Protein AF-A0A2T7P2X3-F1 (afdb_monomer_lite)

Foldseek 3Di:
DVLVVLLVVLVVVVVCVVVVVVVCQVPDDDHPVVVVVVVVVVVDDPVVVLVVLLVVQLSVQLNVLVVVVVVCVVVVDQPPPVSVVVSSVVSVVVSVVVSCCRRPVD

Sequence (106 aa):
MMTSLTHRVTGVVMQCSVAAISITLLLLPGDFTTYLEMIRNLNLSPIIIYGAKIVLAFPVTYHFLNGIRHLAWDAGMGFELKTLYKTGYFVMGLTALVVSYFVFGL

InterPro domains:
  IPR000701 Succinate dehydrogenase/fumarate reductase type B, transmembrane subunit [PF01127] (1-99)
  IPR014314 Succinate dehydrogenase, cytochrome b556 subunit [PIRSF000178] (1-104)
  IPR014314 Succinate dehydrogenase, cytochrome b556 subunit [PTHR10978] (1-98)
  IPR014314 Succinate dehydrogenase, cytochrome b556 subunit [TIGR02970] (1-103)
  IPR014314 Succinate dehydrogenase, cytochrome b556 subunit [cd03499] (1-104)
  IPR018495 Succinate dehydrogenase, cytochrome b subunit, conserved site [PS01001] (63-76)
  IPR034804 Fumarate reductase/succinate dehydrogenase, transmembrane subunit [G3DSA:1.20.1300.10] (1-105)
  IPR034804 Fumarate reductase/succinate dehydrogenase, transmembrane subunit [SSF81343] (1-103)

Radius of gyration: 17.33 Å; chains: 1; bounding box: 39×32×47 Å

Organism: Pomacea canaliculata (NCBI:txid400727)

Structure (mmCIF, N/CA/C/O backbone):
data_AF-A0A2T7P2X3-F1
#
_entry.id   AF-A0A2T7P2X3-F1
#
loop_
_atom_site.group_PDB
_atom_site.id
_atom_site.type_symbol
_atom_site.label_atom_id
_atom_site.label_alt_id
_atom_site.label_comp_id
_atom_site.label_asym_id
_atom_site.label_entity_id
_atom_site.label_seq_id
_atom_site.pdbx_PDB_ins_code
_atom_site.Cartn_x
_atom_site.Cartn_y
_atom_site.Cartn_z
_atom_site.occupancy
_atom_site.B_iso_or_equiv
_atom_site.auth_seq_id
_atom_site.auth_comp_id
_atom_site.auth_asym_id
_atom_site.auth_atom_id
_atom_site.pdbx_PDB_model_num
ATOM 1 N N . MET A 1 1 ? -17.004 -7.327 7.696 1.00 85.00 1 MET A N 1
ATOM 2 C CA . MET A 1 1 ? -16.599 -8.431 6.797 1.00 85.00 1 MET A CA 1
ATOM 3 C C . MET A 1 1 ? -15.693 -7.949 5.666 1.00 85.00 1 MET A C 1
ATOM 5 O O . MET A 1 1 ? -14.554 -8.391 5.624 1.00 85.00 1 MET A O 1
ATOM 9 N N . MET A 1 2 ? -16.137 -7.011 4.814 1.00 94.56 2 MET A N 1
ATOM 10 C CA . MET A 1 2 ? -15.355 -6.542 3.653 1.00 94.56 2 MET A CA 1
ATOM 11 C C . MET A 1 2 ? -13.929 -6.085 3.992 1.00 94.56 2 MET A C 1
ATOM 13 O O . MET A 1 2 ? -12.995 -6.519 3.336 1.00 94.56 2 MET A O 1
ATOM 17 N N . THR A 1 3 ? -13.732 -5.311 5.065 1.00 95.62 3 THR A N 1
ATOM 18 C CA . THR A 1 3 ? -12.390 -4.838 5.462 1.00 95.62 3 THR A CA 1
ATOM 19 C C . THR A 1 3 ? -11.409 -5.965 5.802 1.00 95.62 3 THR A C 1
ATOM 21 O O . THR A 1 3 ? -10.222 -5.866 5.514 1.00 95.62 3 THR A O 1
ATOM 24 N N . SER A 1 4 ? -11.890 -7.084 6.349 1.00 96.56 4 SER A N 1
ATOM 25 C CA . SER A 1 4 ? -11.038 -8.251 6.606 1.00 96.56 4 SER A CA 1
ATOM 26 C C . SER A 1 4 ? -10.673 -8.986 5.313 1.00 96.56 4 SER A C 1
ATOM 28 O O . SER A 1 4 ? -9.522 -9.386 5.146 1.00 96.56 4 SER A O 1
ATOM 30 N N . LEU A 1 5 ? -11.620 -9.126 4.375 1.00 98.12 5 LEU A N 1
ATOM 31 C CA . LEU A 1 5 ? -11.342 -9.713 3.062 1.00 98.12 5 LEU A CA 1
ATOM 32 C C . LEU A 1 5 ? -10.316 -8.873 2.299 1.00 98.12 5 LEU A C 1
ATOM 34 O O . LEU A 1 5 ? -9.319 -9.416 1.831 1.00 98.12 5 LEU A O 1
ATOM 38 N N . THR A 1 6 ? -10.521 -7.555 2.233 1.00 98.12 6 THR A N 1
ATOM 39 C CA . THR A 1 6 ? -9.588 -6.640 1.570 1.00 98.12 6 THR A CA 1
ATOM 40 C C . THR A 1 6 ? -8.193 -6.748 2.176 1.00 98.12 6 THR A C 1
ATOM 42 O O . THR A 1 6 ? -7.230 -6.808 1.426 1.00 98.12 6 THR A O 1
ATOM 45 N N . HIS A 1 7 ? -8.067 -6.862 3.502 1.00 98.44 7 HIS A N 1
ATOM 46 C CA . HIS A 1 7 ? -6.765 -7.009 4.160 1.00 98.44 7 HIS A CA 1
ATOM 47 C C . HIS A 1 7 ? -6.028 -8.284 3.729 1.00 98.44 7 HIS A C 1
ATOM 49 O O . HIS A 1 7 ? -4.831 -8.241 3.451 1.00 98.44 7 HIS A O 1
ATOM 55 N N . ARG A 1 8 ? -6.742 -9.407 3.595 1.00 98.56 8 ARG A N 1
ATOM 56 C CA . ARG A 1 8 ? -6.156 -10.653 3.075 1.00 98.56 8 ARG A CA 1
ATOM 57 C C . ARG A 1 8 ? -5.736 -10.506 1.618 1.00 98.56 8 ARG A C 1
ATOM 59 O O . ARG A 1 8 ? -4.616 -10.865 1.273 1.00 98.56 8 ARG A O 1
ATOM 66 N N . VAL A 1 9 ? -6.619 -9.962 0.780 1.00 98.50 9 VAL A N 1
ATOM 67 C CA . VAL A 1 9 ? -6.352 -9.779 -0.653 1.00 98.50 9 VAL A CA 1
ATOM 68 C C . VAL A 1 9 ? -5.140 -8.876 -0.864 1.00 98.50 9 VAL A C 1
ATOM 70 O O . VAL A 1 9 ? -4.245 -9.250 -1.616 1.00 98.50 9 VAL A O 1
ATOM 73 N N . THR A 1 10 ? -5.056 -7.736 -0.173 1.00 98.44 10 THR A N 1
ATOM 74 C CA . THR A 1 10 ? -3.894 -6.846 -0.294 1.00 98.44 10 THR A CA 1
ATOM 75 C C . THR A 1 10 ? -2.612 -7.533 0.169 1.00 98.44 10 THR A C 1
ATOM 77 O O . THR A 1 10 ? -1.598 -7.407 -0.508 1.00 98.44 10 THR A O 1
ATOM 80 N N . GLY A 1 11 ? -2.658 -8.320 1.250 1.00 98.38 11 GLY A N 1
ATOM 81 C CA . GLY A 1 11 ? -1.509 -9.098 1.726 1.00 98.38 11 GLY A CA 1
ATOM 82 C C . GLY A 1 11 ? -1.008 -10.115 0.698 1.00 98.38 11 GLY A C 1
ATOM 83 O O . GLY A 1 11 ? 0.178 -10.130 0.372 1.00 98.38 11 GLY A O 1
ATOM 84 N N . VAL A 1 12 ? -1.914 -10.918 0.130 1.00 98.56 12 VAL A N 1
ATOM 85 C CA . VAL A 1 12 ? -1.576 -11.915 -0.901 1.00 98.56 12 VAL A CA 1
ATOM 86 C C . VAL A 1 12 ? -1.032 -11.243 -2.159 1.00 98.56 12 VAL A C 1
ATOM 88 O O . VAL A 1 12 ? 0.018 -11.643 -2.653 1.00 98.56 12 VAL A O 1
ATOM 91 N N . VAL A 1 13 ? -1.700 -10.197 -2.656 1.00 98.12 13 VAL A N 1
ATOM 92 C CA . VAL A 1 13 ? -1.262 -9.469 -3.857 1.00 98.12 13 VAL A CA 1
ATOM 93 C C . VAL A 1 13 ? 0.140 -8.896 -3.665 1.0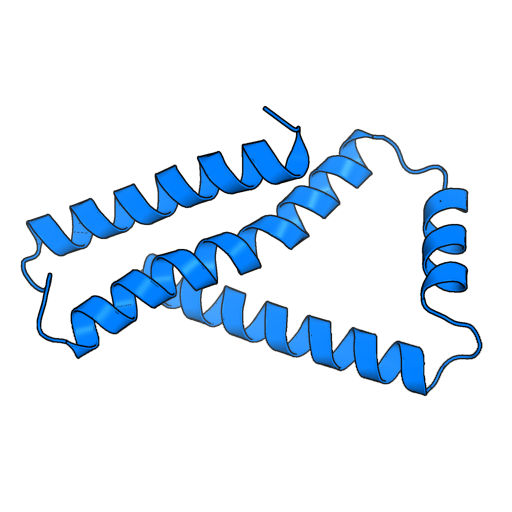0 98.12 13 VAL A C 1
ATOM 95 O O . VAL A 1 13 ? 0.982 -9.067 -4.546 1.00 98.12 13 VAL A O 1
ATOM 98 N N . MET A 1 14 ? 0.425 -8.267 -2.520 1.00 97.88 14 MET A N 1
ATOM 99 C CA . MET A 1 14 ? 1.766 -7.748 -2.232 1.00 97.88 14 MET A CA 1
ATOM 100 C C . MET A 1 14 ? 2.808 -8.867 -2.182 1.00 97.88 14 MET A C 1
ATOM 102 O O . MET A 1 14 ? 3.849 -8.743 -2.825 1.00 97.88 14 MET A O 1
ATOM 106 N N . GLN A 1 15 ? 2.521 -9.974 -1.489 1.00 98.06 15 GLN A N 1
ATOM 107 C CA . GLN A 1 15 ? 3.447 -11.104 -1.386 1.00 98.06 15 GLN A CA 1
ATOM 108 C C . GLN A 1 15 ? 3.759 -11.709 -2.760 1.00 98.06 15 GLN A C 1
ATOM 110 O O . GLN A 1 15 ? 4.925 -11.925 -3.094 1.00 98.06 15 GLN A O 1
ATOM 115 N N . CYS A 1 16 ? 2.728 -11.953 -3.573 1.00 98.12 16 CYS A N 1
ATOM 116 C CA . CYS A 1 16 ? 2.889 -12.451 -4.935 1.00 98.12 16 CYS A CA 1
ATOM 117 C C . CYS A 1 16 ? 3.673 -11.464 -5.806 1.00 98.12 16 CYS A C 1
ATOM 119 O O . CYS A 1 16 ? 4.535 -11.893 -6.566 1.00 98.12 16 CYS A O 1
ATOM 121 N N . SER A 1 17 ? 3.413 -10.159 -5.679 1.00 96.50 17 SER A N 1
ATOM 122 C CA . SER A 1 17 ? 4.087 -9.132 -6.483 1.00 96.50 17 SER A CA 1
ATOM 123 C C . SER A 1 17 ? 5.573 -9.042 -6.154 1.00 96.50 17 SER A C 1
ATOM 125 O O . SER A 1 17 ? 6.398 -9.061 -7.063 1.00 96.50 17 SER A O 1
ATOM 127 N N . VAL A 1 18 ? 5.928 -9.000 -4.865 1.00 96.62 18 VAL A N 1
ATOM 128 C CA . VAL A 1 18 ? 7.331 -8.971 -4.429 1.00 96.62 18 VAL A CA 1
ATOM 129 C C . VAL A 1 18 ? 8.051 -10.232 -4.895 1.00 96.62 18 VAL A C 1
ATOM 131 O O . VAL A 1 18 ? 9.089 -10.125 -5.539 1.00 96.62 18 VAL A O 1
ATOM 134 N N . ALA A 1 19 ? 7.474 -11.414 -4.660 1.00 97.69 19 ALA A N 1
ATOM 135 C CA . ALA A 1 19 ? 8.077 -12.672 -5.093 1.00 97.69 19 ALA A CA 1
ATOM 136 C C . ALA A 1 19 ? 8.268 -12.728 -6.618 1.00 97.69 19 ALA A C 1
ATOM 138 O O . ALA A 1 19 ? 9.352 -13.072 -7.085 1.00 97.69 19 ALA A O 1
ATOM 139 N N . ALA A 1 20 ? 7.249 -12.350 -7.395 1.00 96.62 20 ALA A N 1
ATOM 140 C CA . ALA A 1 20 ? 7.318 -12.355 -8.853 1.00 96.62 20 ALA A CA 1
ATOM 141 C C . ALA A 1 20 ? 8.375 -11.377 -9.385 1.00 96.62 20 ALA A C 1
ATOM 143 O O . ALA A 1 20 ? 9.158 -11.758 -10.253 1.00 96.62 20 ALA A O 1
ATOM 144 N N . ILE A 1 21 ? 8.443 -10.151 -8.851 1.00 95.12 21 ILE A N 1
ATOM 145 C CA . ILE A 1 21 ? 9.451 -9.159 -9.253 1.00 95.12 21 ILE A CA 1
ATOM 146 C C . ILE A 1 21 ? 10.854 -9.650 -8.883 1.00 95.12 21 ILE A C 1
ATOM 148 O O . ILE A 1 21 ? 11.746 -9.609 -9.727 1.00 95.12 21 ILE A O 1
ATOM 152 N N . SER A 1 22 ? 11.052 -10.170 -7.668 1.00 95.56 22 SER A N 1
ATOM 153 C CA . SER A 1 22 ? 12.349 -10.701 -7.233 1.00 95.56 22 SER A CA 1
ATOM 154 C C . SER A 1 22 ? 12.818 -11.871 -8.096 1.00 95.56 22 SER A C 1
ATOM 156 O O . SER A 1 22 ? 13.971 -11.889 -8.515 1.00 95.56 22 SER A O 1
ATOM 158 N N . ILE A 1 23 ? 11.934 -12.824 -8.402 1.00 96.88 23 ILE A N 1
ATOM 159 C CA . ILE A 1 23 ? 12.257 -13.958 -9.278 1.00 96.88 23 ILE A CA 1
ATOM 160 C C . ILE A 1 23 ? 12.555 -13.468 -10.699 1.00 96.88 23 ILE A C 1
ATOM 162 O O . ILE A 1 23 ? 13.520 -13.916 -11.311 1.00 96.88 23 ILE A O 1
ATOM 166 N N . THR A 1 24 ? 11.771 -12.521 -11.218 1.00 95.31 24 THR A N 1
ATOM 167 C CA . THR A 1 24 ? 11.974 -11.967 -12.566 1.00 95.31 24 THR A CA 1
ATOM 168 C C . THR A 1 24 ? 13.340 -11.296 -12.689 1.00 95.31 24 THR A C 1
ATOM 170 O O . THR A 1 24 ? 14.078 -11.597 -13.622 1.00 95.31 24 THR A O 1
ATOM 173 N N . LEU A 1 25 ? 13.704 -10.444 -11.726 1.00 95.19 25 LEU A N 1
ATOM 174 C CA . LEU A 1 25 ? 15.002 -9.760 -11.704 1.00 95.19 25 LEU A CA 1
ATOM 175 C C . LEU A 1 25 ? 16.183 -10.712 -11.469 1.00 95.19 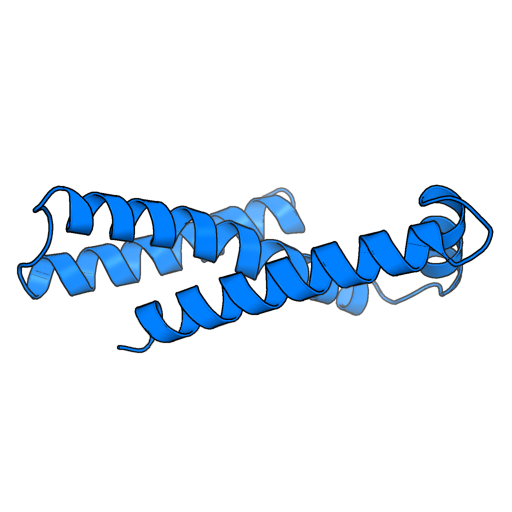25 LEU A C 1
ATOM 177 O O . LEU A 1 25 ? 17.306 -10.381 -11.829 1.00 95.19 25 LEU A O 1
ATOM 181 N N . LEU A 1 26 ? 15.947 -11.879 -10.865 1.00 96.69 26 LEU A N 1
ATOM 182 C CA . LEU A 1 26 ? 16.971 -12.909 -10.697 1.00 96.69 26 LEU A CA 1
ATOM 183 C C . LEU A 1 26 ? 17.213 -13.705 -11.988 1.00 96.69 26 LEU A C 1
ATOM 185 O O . LEU A 1 26 ? 18.340 -14.117 -12.249 1.00 96.69 26 LEU A O 1
ATOM 189 N N . LEU A 1 27 ? 16.155 -13.976 -12.757 1.00 97.44 27 LEU A N 1
ATOM 190 C CA . LEU A 1 27 ? 16.210 -14.871 -13.916 1.00 97.44 27 LEU A CA 1
ATOM 191 C C . LEU A 1 27 ? 16.494 -14.155 -15.237 1.00 97.44 27 LEU A C 1
ATOM 193 O O . LEU A 1 27 ? 17.074 -14.761 -16.139 1.00 97.44 27 LEU A O 1
ATOM 197 N N . LEU A 1 28 ? 16.047 -12.910 -15.389 1.00 95.75 28 LEU A N 1
ATOM 198 C CA . LEU A 1 28 ? 16.207 -12.164 -16.632 1.00 95.75 28 LEU A CA 1
ATOM 199 C C . LEU A 1 28 ? 17.476 -11.295 -16.614 1.00 95.75 28 LEU A C 1
ATOM 201 O O . LEU A 1 28 ? 17.885 -10.820 -15.557 1.00 95.75 28 LEU A O 1
ATOM 205 N N . PRO A 1 29 ? 18.106 -11.053 -17.779 1.00 94.62 29 PRO A N 1
ATOM 206 C CA . PRO A 1 29 ? 19.278 -10.187 -17.866 1.00 94.62 29 PRO A CA 1
ATOM 207 C C . PRO A 1 29 ? 18.904 -8.716 -17.645 1.00 94.62 29 PRO A C 1
ATOM 209 O O . PRO A 1 29 ? 17.847 -8.268 -18.076 1.00 94.62 29 PRO A O 1
ATOM 212 N N . GLY A 1 30 ? 19.799 -7.939 -17.041 1.00 93.19 30 GLY A N 1
ATOM 213 C CA . GLY A 1 30 ? 19.568 -6.521 -16.751 1.00 93.19 30 GLY A CA 1
ATOM 214 C C . GLY A 1 30 ? 19.126 -6.275 -15.311 1.00 93.19 30 GLY A C 1
ATOM 215 O O . GLY A 1 30 ? 18.653 -7.167 -14.613 1.00 93.19 30 GLY A O 1
ATOM 216 N N . ASP A 1 31 ? 19.334 -5.050 -14.850 1.00 94.06 31 ASP A N 1
ATOM 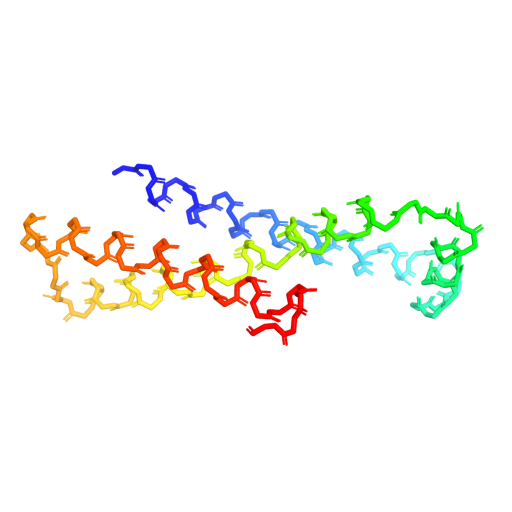217 C CA . ASP A 1 31 ? 19.015 -4.623 -13.492 1.00 94.06 31 ASP A CA 1
ATOM 218 C C . ASP A 1 31 ? 17.653 -3.912 -13.431 1.00 94.06 31 ASP A C 1
ATOM 220 O O . ASP A 1 31 ? 16.981 -3.695 -14.441 1.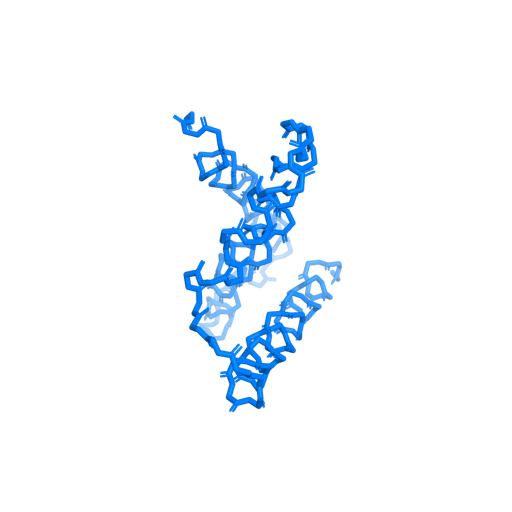00 94.06 31 ASP A O 1
ATOM 224 N N . PHE A 1 32 ? 17.240 -3.504 -12.229 1.00 93.75 32 PHE A N 1
ATOM 225 C CA . PHE A 1 32 ? 15.999 -2.749 -12.042 1.00 93.75 32 PHE A CA 1
ATOM 226 C C . PHE A 1 32 ? 15.930 -1.491 -12.929 1.00 93.75 32 PHE A C 1
ATOM 228 O O . PHE A 1 32 ? 14.868 -1.179 -13.473 1.00 93.75 32 PHE A O 1
ATOM 235 N N . THR A 1 33 ? 17.055 -0.791 -13.102 1.00 96.06 33 THR A N 1
ATOM 236 C CA . THR A 1 33 ? 17.146 0.430 -13.914 1.00 96.06 33 THR A CA 1
ATOM 237 C C . THR A 1 33 ? 16.816 0.153 -15.377 1.00 96.06 33 THR A C 1
ATOM 239 O O . THR A 1 33 ? 16.013 0.879 -15.963 1.00 96.06 33 THR A O 1
ATOM 242 N N . THR A 1 34 ? 17.344 -0.940 -15.932 1.00 95.75 34 THR A N 1
ATOM 243 C CA . THR A 1 34 ? 17.092 -1.381 -17.312 1.00 95.75 34 THR A CA 1
ATOM 244 C C . THR A 1 34 ? 15.590 -1.526 -17.579 1.00 95.75 34 THR A C 1
ATOM 246 O O . THR A 1 34 ? 15.053 -0.946 -18.525 1.00 95.75 34 THR A O 1
ATOM 249 N N . TYR A 1 35 ? 14.869 -2.234 -16.705 1.00 94.62 35 TYR A N 1
ATOM 250 C CA . TYR A 1 35 ? 13.420 -2.424 -16.850 1.00 94.62 35 TYR A CA 1
ATOM 251 C C . TYR A 1 35 ? 12.621 -1.143 -16.607 1.00 94.62 35 TYR A C 1
ATOM 253 O O . TYR A 1 35 ? 11.602 -0.909 -17.264 1.00 94.62 35 TYR A O 1
ATOM 261 N N . LEU A 1 36 ? 13.077 -0.286 -15.692 1.00 94.75 36 LEU A N 1
ATOM 262 C CA . LEU A 1 36 ? 12.448 1.009 -15.453 1.00 94.75 36 LEU A CA 1
ATOM 263 C C . LEU A 1 36 ? 12.542 1.909 -16.693 1.00 94.75 36 LEU A C 1
ATOM 265 O O . LEU A 1 36 ? 11.564 2.570 -17.050 1.00 94.75 36 LEU A O 1
ATOM 269 N N . GLU A 1 37 ? 13.691 1.923 -17.366 1.00 96.50 37 GLU A N 1
ATOM 270 C CA . GLU A 1 37 ? 13.889 2.649 -18.622 1.00 96.50 37 GLU A CA 1
ATOM 271 C C . GLU A 1 37 ? 13.035 2.078 -19.754 1.00 96.50 37 GLU A C 1
ATOM 273 O O . GLU A 1 37 ? 12.408 2.850 -20.480 1.00 96.50 37 GLU A O 1
ATOM 278 N N . MET A 1 38 ? 12.905 0.750 -19.853 1.00 95.62 38 MET A N 1
ATOM 279 C CA . MET A 1 38 ? 11.980 0.125 -20.806 1.00 95.62 38 MET A CA 1
ATOM 280 C C . MET A 1 38 ? 10.545 0.629 -20.613 1.00 95.62 38 MET A C 1
ATOM 282 O O . MET A 1 38 ? 9.906 1.021 -21.587 1.00 95.62 38 MET A O 1
ATOM 286 N N . ILE A 1 39 ? 10.051 0.686 -19.369 1.00 94.94 39 ILE A N 1
ATOM 287 C CA . ILE A 1 39 ? 8.707 1.207 -19.065 1.00 94.94 39 ILE A CA 1
ATOM 288 C C . ILE A 1 39 ? 8.600 2.699 -19.410 1.00 94.94 39 ILE A C 1
ATOM 290 O O . ILE A 1 39 ? 7.584 3.123 -19.961 1.00 94.94 39 ILE A O 1
ATOM 294 N N . ARG A 1 40 ? 9.632 3.505 -19.124 1.00 95.62 40 ARG A N 1
ATOM 295 C CA . ARG A 1 40 ? 9.655 4.936 -19.492 1.00 95.62 40 ARG A CA 1
ATOM 296 C C . ARG A 1 40 ? 9.560 5.131 -21.007 1.00 95.62 40 ARG A C 1
ATOM 298 O O . ARG A 1 40 ? 8.799 5.983 -21.461 1.00 95.62 40 ARG A O 1
ATOM 305 N N . ASN A 1 41 ? 10.257 4.301 -21.778 1.00 97.50 41 ASN A N 1
ATOM 306 C CA . ASN A 1 41 ? 10.288 4.371 -23.240 1.00 97.50 41 ASN A CA 1
ATOM 307 C C . ASN A 1 41 ? 8.968 3.951 -23.909 1.00 97.50 41 ASN A C 1
ATOM 309 O O . ASN A 1 41 ? 8.762 4.246 -25.086 1.00 97.50 41 ASN A O 1
ATOM 313 N N . LEU A 1 42 ? 8.038 3.333 -23.169 1.00 97.12 42 LEU A N 1
ATOM 314 C CA . LEU A 1 42 ? 6.674 3.090 -23.650 1.00 97.12 42 LEU A CA 1
ATOM 315 C C . LEU A 1 42 ? 5.857 4.381 -23.819 1.00 97.12 42 LEU A C 1
ATOM 317 O O . LEU A 1 42 ? 4.785 4.328 -24.417 1.00 97.12 42 LEU A O 1
ATOM 321 N N . ASN A 1 43 ? 6.336 5.522 -23.301 1.00 95.50 43 ASN A N 1
ATOM 322 C CA . ASN A 1 43 ? 5.676 6.829 -23.409 1.00 95.50 43 ASN A CA 1
ATOM 323 C C . ASN A 1 43 ? 4.189 6.786 -23.004 1.00 95.50 43 ASN A C 1
ATOM 325 O O . ASN A 1 43 ? 3.319 7.362 -23.659 1.00 95.50 43 ASN A O 1
ATOM 329 N N . LEU A 1 44 ? 3.891 6.064 -21.918 1.00 96.75 44 LEU A N 1
ATOM 330 C CA . LEU A 1 44 ? 2.529 5.899 -21.417 1.00 96.75 44 LEU A CA 1
ATOM 331 C C . LEU A 1 44 ? 1.934 7.245 -20.998 1.00 96.75 44 LEU A C 1
ATOM 333 O O . LEU A 1 44 ? 2.618 8.107 -20.443 1.00 96.75 44 LEU A O 1
ATOM 337 N N . SER A 1 45 ? 0.628 7.405 -21.216 1.00 97.31 45 SER A N 1
ATOM 338 C CA . SER A 1 45 ? -0.069 8.627 -20.824 1.00 97.31 45 SER A CA 1
ATOM 339 C C . SER A 1 45 ? 0.004 8.845 -19.304 1.00 97.31 45 SER A C 1
ATOM 341 O O . SER A 1 45 ? 0.003 7.874 -18.535 1.00 97.31 45 SER A O 1
ATOM 343 N N . PRO A 1 46 ? -0.008 10.107 -18.829 1.00 94.94 46 PRO A N 1
ATOM 344 C CA . PRO A 1 46 ? 0.015 10.398 -17.398 1.00 94.94 46 PRO A CA 1
ATOM 345 C C . PRO A 1 46 ? -1.097 9.686 -16.622 1.00 94.94 46 PRO A C 1
ATOM 347 O O . PRO A 1 46 ? -0.859 9.209 -15.519 1.00 94.94 46 PRO A O 1
ATOM 350 N N . ILE A 1 47 ? -2.287 9.539 -17.215 1.00 96.25 47 ILE A N 1
ATOM 351 C CA . ILE A 1 47 ? -3.429 8.850 -16.597 1.00 96.25 47 ILE A CA 1
ATOM 352 C C . ILE A 1 47 ? -3.078 7.396 -16.255 1.00 96.25 47 ILE A C 1
ATOM 354 O O . ILE A 1 47 ? -3.371 6.944 -15.149 1.00 96.25 47 ILE A O 1
ATOM 358 N N . ILE A 1 48 ? -2.410 6.679 -17.165 1.00 97.00 48 ILE A N 1
ATOM 359 C CA . ILE A 1 48 ? -1.988 5.290 -16.932 1.00 97.00 48 ILE A CA 1
ATOM 360 C C . ILE A 1 48 ? -0.936 5.240 -15.820 1.00 97.00 48 ILE A C 1
ATOM 362 O O . ILE A 1 48 ? -1.035 4.406 -14.921 1.00 97.00 48 ILE A O 1
ATOM 366 N N . ILE A 1 49 ? 0.035 6.159 -15.836 1.00 95.62 49 ILE A N 1
ATOM 367 C CA . ILE A 1 49 ? 1.093 6.220 -14.819 1.00 95.62 49 ILE A CA 1
ATOM 368 C C . ILE A 1 49 ? 0.518 6.518 -13.428 1.00 95.62 49 ILE A C 1
ATOM 370 O O . ILE A 1 49 ? 0.846 5.818 -12.469 1.00 95.62 49 ILE A O 1
ATOM 374 N N . TYR A 1 50 ? -0.358 7.516 -13.296 1.00 95.94 50 TYR A N 1
ATOM 375 C CA . TYR A 1 50 ? -1.007 7.831 -12.020 1.00 95.94 50 TYR A CA 1
ATOM 376 C C . TYR A 1 50 ? -1.932 6.700 -11.558 1.00 95.94 50 TYR A C 1
ATOM 378 O O . TYR A 1 50 ? -1.905 6.344 -10.381 1.00 95.94 50 TYR A O 1
ATOM 386 N N . GLY A 1 51 ? -2.679 6.073 -12.471 1.00 97.06 51 GLY A N 1
ATOM 387 C CA . GLY A 1 51 ? -3.492 4.896 -12.162 1.00 97.06 51 GLY A CA 1
ATOM 388 C C . GLY A 1 51 ? -2.653 3.736 -11.618 1.00 97.06 51 GLY A C 1
ATOM 389 O O . GLY A 1 51 ? -2.974 3.183 -10.566 1.00 97.06 51 GLY A O 1
ATOM 390 N N . ALA A 1 52 ? -1.529 3.422 -12.268 1.00 95.81 52 ALA A N 1
ATOM 391 C CA . ALA A 1 52 ? -0.600 2.395 -11.804 1.00 95.81 52 ALA A CA 1
ATOM 392 C C . ALA A 1 52 ? -0.025 2.725 -10.417 1.00 95.81 52 ALA A C 1
ATOM 394 O O . ALA A 1 52 ? 0.019 1.857 -9.545 1.00 95.81 52 ALA A O 1
ATOM 395 N N . LYS A 1 53 ? 0.344 3.989 -10.168 1.00 96.06 53 LYS A N 1
ATOM 396 C CA . LYS A 1 53 ? 0.805 4.434 -8.843 1.00 96.06 53 LYS A CA 1
ATOM 397 C C . LYS A 1 53 ? -0.260 4.240 -7.759 1.00 96.06 53 LYS A C 1
ATOM 399 O O . LYS A 1 53 ? 0.088 3.782 -6.675 1.00 96.06 53 LYS A O 1
ATOM 404 N N . ILE A 1 54 ? -1.537 4.524 -8.036 1.00 97.44 54 ILE A N 1
ATOM 405 C CA . ILE A 1 54 ? -2.639 4.274 -7.085 1.00 97.44 54 ILE A CA 1
ATOM 406 C C . ILE A 1 54 ? -2.769 2.777 -6.794 1.00 97.44 54 ILE A C 1
ATOM 408 O O . ILE A 1 54 ? -2.854 2.390 -5.629 1.00 97.44 54 ILE A O 1
ATOM 412 N N . VAL A 1 55 ? -2.751 1.939 -7.836 1.00 96.50 55 VAL A N 1
ATOM 413 C CA . VAL A 1 55 ? -2.855 0.475 -7.703 1.00 96.50 55 VAL A CA 1
ATOM 414 C C . VAL A 1 55 ? -1.708 -0.098 -6.868 1.00 96.50 55 VAL A C 1
ATOM 416 O O . VAL A 1 55 ? -1.933 -1.035 -6.107 1.00 96.50 55 VAL A O 1
ATOM 419 N N . LEU A 1 56 ? -0.506 0.475 -6.964 1.00 95.62 56 LEU A N 1
ATOM 420 C CA . LEU A 1 56 ? 0.649 0.068 -6.159 1.00 95.62 56 LEU A CA 1
ATOM 421 C C . LEU A 1 56 ? 0.602 0.620 -4.725 1.00 95.62 56 LEU A C 1
ATOM 423 O O . LEU A 1 56 ? 0.907 -0.106 -3.780 1.00 95.62 56 LEU A O 1
ATOM 427 N N . ALA A 1 57 ? 0.205 1.881 -4.540 1.00 97.38 57 ALA A N 1
ATOM 428 C CA . ALA A 1 57 ? 0.192 2.534 -3.231 1.00 97.38 57 ALA A CA 1
ATOM 429 C C . ALA A 1 57 ? -0.940 2.022 -2.325 1.00 97.38 57 ALA A C 1
ATOM 431 O O . ALA A 1 57 ? -0.725 1.785 -1.135 1.00 97.38 57 ALA A O 1
ATOM 432 N N . PHE A 1 58 ? -2.137 1.808 -2.882 1.00 98.25 58 PHE A N 1
ATOM 433 C CA . PHE A 1 58 ? -3.316 1.376 -2.129 1.00 98.25 58 PHE A CA 1
ATOM 434 C C . PHE A 1 58 ? -3.095 0.123 -1.266 1.00 98.25 58 PHE A C 1
ATOM 436 O O . PHE A 1 58 ? -3.362 0.202 -0.065 1.00 98.25 58 PHE A O 1
ATOM 443 N N . PRO A 1 59 ? -2.629 -1.026 -1.801 1.00 98.06 59 PRO A N 1
ATOM 444 C CA . PRO A 1 59 ? -2.506 -2.242 -1.009 1.00 98.06 59 PRO A CA 1
ATOM 445 C C . PRO A 1 59 ? -1.510 -2.082 0.138 1.00 98.06 59 PRO A C 1
ATOM 447 O O . PRO A 1 59 ? -1.812 -2.539 1.237 1.00 98.06 59 PRO A O 1
ATOM 450 N N . VAL A 1 60 ? -0.390 -1.383 -0.077 1.00 97.81 60 VAL A N 1
ATOM 451 C CA . VAL A 1 60 ? 0.626 -1.133 0.958 1.00 97.81 60 VAL A CA 1
ATOM 452 C C . VAL A 1 60 ? 0.043 -0.288 2.087 1.00 97.81 60 VAL A C 1
ATOM 454 O O . VAL A 1 60 ? 0.050 -0.705 3.247 1.00 97.81 60 VAL A O 1
ATOM 457 N N . THR A 1 61 ? -0.526 0.871 1.751 1.00 98.38 61 THR A N 1
ATOM 458 C CA . THR A 1 61 ? -1.096 1.795 2.736 1.00 98.38 61 THR A CA 1
ATOM 459 C C . THR A 1 61 ? -2.267 1.163 3.487 1.00 98.38 61 THR A C 1
ATOM 461 O O . THR A 1 61 ? -2.296 1.180 4.719 1.00 98.38 61 THR A O 1
ATOM 464 N N . TYR A 1 62 ? -3.218 0.565 2.764 1.00 98.69 62 TYR A N 1
ATOM 465 C CA . TYR A 1 62 ? -4.391 -0.058 3.369 1.00 98.69 62 TYR A CA 1
ATOM 466 C C . TYR A 1 62 ? -4.007 -1.218 4.287 1.00 98.69 62 TYR A C 1
ATOM 468 O O . TYR A 1 62 ? -4.508 -1.316 5.409 1.00 98.69 62 TYR A O 1
ATOM 476 N N . HIS A 1 63 ? -3.138 -2.117 3.813 1.00 98.75 63 HIS A N 1
ATOM 477 C CA . HIS A 1 63 ? -2.763 -3.306 4.569 1.00 98.75 63 HIS A CA 1
ATOM 478 C C . HIS A 1 63 ? -2.028 -2.933 5.851 1.00 98.75 63 HIS A C 1
ATOM 480 O O . HIS A 1 63 ? -2.346 -3.490 6.897 1.00 98.75 63 HIS A O 1
ATOM 486 N N . PHE A 1 64 ? -1.119 -1.958 5.788 1.00 98.62 64 PHE A N 1
ATOM 487 C CA . PHE A 1 64 ? -0.404 -1.461 6.959 1.00 98.62 64 PHE A CA 1
ATOM 488 C C . PHE A 1 64 ? -1.358 -0.844 7.992 1.00 98.62 64 PHE A C 1
ATOM 490 O O . PHE A 1 64 ? -1.386 -1.270 9.147 1.00 98.62 64 PHE A O 1
ATOM 497 N N . LEU A 1 65 ? -2.207 0.103 7.576 1.00 98.69 65 LEU A N 1
ATOM 498 C CA . LEU A 1 65 ? -3.132 0.792 8.484 1.00 98.69 65 LEU A CA 1
ATOM 499 C C . LEU A 1 65 ? -4.190 -0.152 9.068 1.00 98.69 65 LEU A C 1
ATOM 501 O O . LEU A 1 65 ? -4.468 -0.115 10.268 1.00 98.69 65 LEU A O 1
ATOM 505 N N . ASN A 1 66 ? -4.775 -1.022 8.241 1.00 98.56 66 ASN A N 1
ATOM 506 C CA . ASN A 1 66 ? -5.711 -2.022 8.743 1.00 98.56 66 ASN A CA 1
ATOM 507 C C . ASN A 1 66 ? -4.989 -3.081 9.595 1.00 98.56 66 ASN A C 1
ATOM 509 O O . ASN A 1 66 ? -5.584 -3.586 10.539 1.00 98.56 66 ASN A O 1
ATOM 513 N N . GLY A 1 67 ? -3.715 -3.370 9.323 1.00 98.50 67 GLY A N 1
ATOM 514 C CA . GLY A 1 67 ? -2.861 -4.228 10.145 1.00 98.50 67 GLY A CA 1
ATOM 515 C C . GLY A 1 67 ? -2.684 -3.687 11.564 1.00 98.50 67 GLY A C 1
ATOM 516 O O . GLY A 1 67 ? -2.879 -4.429 12.518 1.00 98.50 67 GLY A O 1
ATOM 517 N N . ILE A 1 68 ? -2.451 -2.380 11.731 1.00 98.44 68 ILE A N 1
ATOM 518 C CA . ILE A 1 68 ? -2.430 -1.737 13.062 1.00 98.44 68 ILE A CA 1
ATOM 519 C C . ILE A 1 68 ? -3.768 -1.938 13.788 1.00 98.44 68 ILE A C 1
ATOM 521 O O . ILE A 1 68 ? -3.798 -2.258 14.975 1.00 98.44 68 ILE A O 1
ATOM 525 N N . ARG A 1 69 ? -4.891 -1.795 13.074 1.00 98.00 69 ARG A N 1
ATOM 526 C CA . ARG A 1 69 ? -6.228 -2.066 13.627 1.00 98.00 69 ARG A CA 1
ATOM 527 C C . ARG A 1 69 ? -6.400 -3.535 14.034 1.00 98.00 69 ARG A C 1
ATOM 529 O O . ARG A 1 69 ? -7.016 -3.785 15.063 1.00 98.00 69 ARG A O 1
ATOM 536 N N . HIS A 1 70 ? -5.847 -4.481 13.275 1.00 97.81 70 HIS A N 1
ATOM 537 C CA . HIS A 1 70 ? -5.819 -5.898 13.651 1.00 97.81 70 HIS A CA 1
ATOM 538 C C . HIS A 1 70 ? -4.966 -6.145 14.904 1.00 97.81 70 HIS A C 1
ATOM 540 O O . HIS A 1 70 ? -5.450 -6.789 15.825 1.00 97.81 70 HIS A O 1
ATOM 546 N N . LEU A 1 71 ? -3.773 -5.552 15.005 1.00 98.44 71 LEU A N 1
ATOM 547 C CA . LEU A 1 71 ? -2.937 -5.656 16.209 1.00 98.44 71 LEU A CA 1
ATOM 548 C 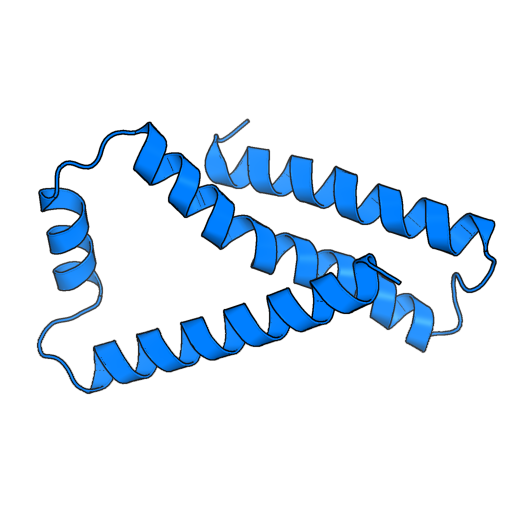C . LEU A 1 71 ? -3.634 -5.076 17.451 1.00 98.44 71 LEU A C 1
ATOM 550 O O . LEU A 1 71 ? -3.497 -5.606 18.550 1.00 98.44 71 LEU A O 1
ATOM 554 N N . ALA A 1 72 ? -4.424 -4.010 17.289 1.00 98.00 72 ALA A N 1
ATOM 555 C CA . ALA A 1 72 ? -5.244 -3.483 18.377 1.00 98.00 72 ALA A CA 1
ATOM 556 C C . ALA A 1 72 ? -6.326 -4.483 18.830 1.00 98.00 72 ALA A C 1
ATOM 558 O O . ALA A 1 72 ? -6.606 -4.576 20.025 1.00 98.00 72 ALA A O 1
ATOM 559 N N . TRP A 1 73 ? -6.909 -5.245 17.899 1.00 97.31 73 TRP A N 1
ATOM 560 C CA . TRP A 1 73 ? -7.824 -6.340 18.231 1.00 97.31 73 TRP A CA 1
ATOM 561 C C . TRP A 1 73 ? -7.108 -7.474 18.959 1.00 97.31 73 TRP A C 1
ATOM 563 O O . TRP A 1 73 ? -7.612 -7.943 19.976 1.00 97.31 73 TRP A O 1
ATOM 573 N N . ASP A 1 74 ? -5.912 -7.857 18.514 1.00 98.06 74 ASP A N 1
ATOM 574 C CA . ASP A 1 74 ? -5.105 -8.883 19.188 1.00 98.06 74 ASP A CA 1
ATOM 575 C C . ASP A 1 74 ? -4.744 -8.468 20.628 1.00 98.06 74 ASP A C 1
ATOM 577 O O . ASP A 1 74 ? -4.659 -9.305 21.523 1.00 98.06 74 ASP A O 1
ATOM 581 N N . ALA A 1 75 ? -4.623 -7.161 20.879 1.00 98.00 75 ALA A N 1
ATOM 582 C CA . ALA A 1 75 ? -4.420 -6.581 22.205 1.00 98.00 75 ALA A CA 1
ATOM 583 C C . ALA A 1 75 ? -5.707 -6.429 23.050 1.00 98.00 75 ALA A C 1
ATOM 585 O O . ALA A 1 75 ? -5.665 -5.827 24.123 1.00 98.00 75 ALA A O 1
ATOM 586 N N . GLY A 1 76 ? -6.861 -6.930 22.597 1.00 97.06 76 GLY A N 1
ATOM 587 C CA . GLY A 1 76 ? -8.110 -6.875 23.367 1.00 97.06 76 GLY A CA 1
ATOM 588 C C . GLY A 1 76 ? -8.942 -5.596 23.180 1.00 97.06 76 GLY A C 1
ATOM 589 O O . GLY A 1 76 ? -9.940 -5.414 23.877 1.00 97.06 76 GLY A O 1
ATOM 590 N N . MET A 1 77 ? -8.576 -4.694 22.262 1.00 97.25 77 MET A N 1
ATOM 591 C CA . MET A 1 77 ? -9.226 -3.384 22.107 1.00 97.25 77 MET A CA 1
ATOM 592 C C . MET A 1 77 ? -10.235 -3.353 20.950 1.00 97.25 77 MET A C 1
ATOM 594 O O . MET A 1 77 ? -10.079 -4.038 19.952 1.00 97.25 77 MET A O 1
ATOM 598 N N . GLY A 1 78 ? -11.251 -2.485 21.022 1.00 94.12 78 GLY A N 1
ATOM 599 C CA . GLY A 1 78 ? -12.042 -2.089 19.843 1.00 94.12 78 GLY A CA 1
ATOM 600 C C . GLY A 1 78 ? -13.063 -3.104 19.305 1.00 94.12 78 GLY A C 1
ATOM 601 O O . GLY A 1 78 ? -13.486 -2.971 18.154 1.00 94.12 78 GLY A O 1
ATOM 602 N N . PHE A 1 79 ? -13.480 -4.074 20.125 1.00 93.81 79 PHE A N 1
ATOM 603 C CA . PHE A 1 79 ? -14.464 -5.106 19.764 1.00 93.81 79 PHE A CA 1
ATOM 604 C C . PHE A 1 79 ? -15.925 -4.638 19.783 1.00 93.81 79 PHE A C 1
ATOM 606 O O . PHE A 1 79 ? -16.781 -5.270 19.165 1.00 93.81 79 PHE A O 1
ATOM 613 N N . GLU A 1 80 ? -16.233 -3.526 20.457 1.00 96.88 80 GLU A N 1
ATOM 614 C CA . GLU A 1 80 ? -17.581 -2.958 20.426 1.00 96.88 80 GLU A CA 1
ATOM 615 C C . GLU A 1 80 ? -17.992 -2.591 18.998 1.00 96.88 80 GLU A C 1
ATOM 617 O O . GLU A 1 80 ? -17.238 -1.946 18.268 1.00 96.88 80 GLU A O 1
ATOM 622 N N . LEU A 1 81 ? -19.227 -2.924 18.612 1.00 96.19 81 LEU A N 1
ATOM 623 C CA . LEU A 1 81 ? -19.699 -2.775 17.233 1.00 96.19 81 LEU A CA 1
ATOM 624 C C . LEU A 1 81 ? -19.546 -1.339 16.699 1.00 96.19 81 LEU A C 1
ATOM 626 O O . LEU A 1 81 ? -19.093 -1.139 15.571 1.00 96.19 81 LEU A O 1
ATOM 630 N N . LYS A 1 82 ? -19.866 -0.330 17.521 1.00 97.25 82 LYS A N 1
ATOM 631 C CA . LYS A 1 82 ? -19.701 1.089 17.157 1.00 97.25 82 LYS A CA 1
ATOM 632 C C . LYS A 1 82 ? -18.236 1.424 16.865 1.00 97.25 82 LYS A C 1
ATOM 634 O O . LYS A 1 82 ? -17.934 2.049 15.847 1.00 97.25 82 LYS A O 1
ATOM 639 N N . THR A 1 83 ? -17.326 0.970 17.722 1.00 96.94 83 THR A N 1
ATOM 640 C CA . THR A 1 83 ? -15.878 1.170 17.575 1.00 96.94 83 THR A CA 1
ATOM 641 C C . THR A 1 83 ? -15.330 0.413 16.369 1.00 96.94 83 THR A C 1
ATOM 643 O O . THR A 1 83 ? -14.526 0.959 15.608 1.00 96.94 83 THR A O 1
ATOM 646 N N . LEU A 1 84 ? -15.819 -0.800 16.118 1.00 96.00 84 LEU A N 1
ATOM 647 C CA . LEU A 1 84 ? -15.433 -1.618 14.975 1.00 96.00 84 LEU A CA 1
ATOM 648 C C . LEU A 1 84 ? -15.763 -0.930 13.642 1.00 96.00 84 LEU A C 1
ATOM 650 O O . LEU A 1 84 ? -14.910 -0.907 12.749 1.00 96.00 84 LEU A O 1
ATOM 654 N N . TYR A 1 85 ? -16.949 -0.323 13.511 1.00 96.56 85 TYR A N 1
ATOM 655 C CA . TYR A 1 85 ? -17.306 0.474 12.330 1.00 96.56 85 TYR A CA 1
ATOM 656 C C . TYR A 1 85 ? -16.502 1.772 12.241 1.00 96.56 85 TYR A C 1
ATOM 658 O O . TYR A 1 85 ? -15.937 2.061 11.185 1.00 96.56 85 TYR A O 1
ATOM 666 N N . LYS A 1 86 ? -16.395 2.529 13.342 1.00 97.94 86 LYS A N 1
ATOM 667 C CA . LYS A 1 86 ? -15.660 3.804 13.379 1.00 97.94 86 LYS A CA 1
ATOM 668 C C . LYS A 1 86 ? -14.207 3.631 12.937 1.00 97.94 86 LYS A C 1
ATOM 670 O O . LYS A 1 86 ? -13.740 4.353 12.062 1.00 97.94 86 LYS A O 1
ATOM 675 N N . THR A 1 87 ? -13.513 2.644 13.498 1.00 97.81 87 THR A N 1
ATOM 676 C CA . THR A 1 87 ? -12.123 2.331 13.135 1.00 97.81 87 THR A CA 1
ATOM 677 C C . THR A 1 87 ? -12.002 1.826 11.697 1.00 97.81 87 THR A C 1
ATOM 679 O O . THR A 1 87 ? -11.027 2.143 11.025 1.00 97.81 87 THR A O 1
ATOM 682 N N . GLY A 1 88 ? -13.001 1.098 11.186 1.00 97.19 88 GLY A N 1
ATOM 683 C CA . GLY A 1 88 ? -13.041 0.669 9.786 1.00 97.19 88 GLY A CA 1
ATOM 684 C C . GLY A 1 88 ? -13.118 1.843 8.805 1.00 97.19 88 GLY A C 1
ATOM 685 O O . GLY A 1 88 ? -12.308 1.917 7.883 1.00 97.19 88 GLY A O 1
ATOM 686 N N . TYR A 1 89 ? -14.048 2.780 9.019 1.00 98.00 89 TYR A N 1
ATOM 687 C CA . TYR A 1 89 ? -14.155 3.993 8.196 1.00 98.00 89 TYR A CA 1
ATOM 688 C C . TYR A 1 89 ? -12.927 4.893 8.332 1.00 98.00 89 TYR A C 1
ATOM 690 O O . TYR A 1 89 ? -12.451 5.422 7.330 1.00 98.00 89 TYR A O 1
ATOM 698 N N . PHE A 1 90 ? -12.381 5.012 9.544 1.00 98.19 90 PHE A N 1
ATOM 699 C CA . PHE A 1 90 ? -11.155 5.765 9.792 1.00 98.19 90 PHE A CA 1
ATOM 700 C C . PHE A 1 90 ? -9.977 5.230 8.968 1.00 98.19 90 PHE A C 1
ATOM 702 O O . PHE A 1 90 ? -9.326 6.002 8.270 1.00 98.19 90 PHE A O 1
ATOM 709 N N . VAL A 1 91 ? -9.750 3.911 8.969 1.00 98.50 91 VAL A N 1
ATOM 710 C CA . VAL A 1 91 ? -8.694 3.281 8.158 1.00 98.50 91 VAL A CA 1
ATOM 711 C C . VAL A 1 91 ? -8.899 3.542 6.664 1.00 98.50 91 VAL A C 1
ATOM 713 O O . VAL A 1 91 ? -7.934 3.853 5.970 1.00 98.50 91 VAL A O 1
ATOM 716 N N . MET A 1 92 ? -10.134 3.455 6.155 1.00 98.06 92 MET A N 1
ATOM 717 C CA . MET A 1 92 ? -10.417 3.724 4.737 1.00 98.06 92 MET A CA 1
ATOM 718 C C . MET A 1 92 ? -10.153 5.186 4.359 1.00 98.06 92 MET A C 1
ATOM 720 O O . MET A 1 92 ? -9.491 5.442 3.355 1.00 98.06 92 MET A O 1
ATOM 724 N N . GLY A 1 93 ? -10.619 6.137 5.174 1.00 9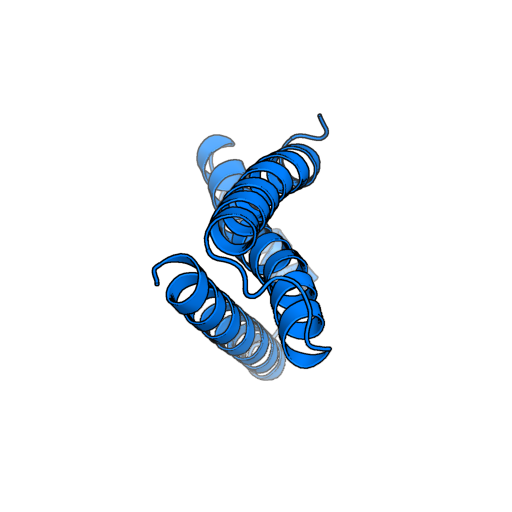8.19 93 GLY A N 1
ATOM 725 C CA . GLY A 1 93 ? -10.380 7.562 4.945 1.00 98.19 93 GLY A CA 1
ATOM 726 C C . GLY A 1 93 ? -8.893 7.909 4.995 1.00 98.19 93 GLY A C 1
ATOM 727 O O . GLY A 1 93 ? -8.377 8.559 4.089 1.00 98.19 93 GLY A O 1
ATOM 728 N N . LEU A 1 94 ? -8.178 7.398 6.000 1.00 98.31 94 LEU A N 1
ATOM 729 C CA . LEU A 1 94 ? -6.741 7.623 6.131 1.00 98.31 94 LEU A CA 1
ATOM 730 C C . LEU A 1 94 ? -5.951 6.984 4.981 1.00 98.31 94 LEU A C 1
ATOM 732 O O . LEU A 1 94 ? -5.011 7.591 4.476 1.00 98.31 94 LEU A O 1
ATOM 736 N N . THR A 1 95 ? -6.368 5.804 4.513 1.00 98.50 95 THR A N 1
ATOM 737 C CA . THR A 1 95 ? -5.786 5.172 3.320 1.00 98.50 95 THR A CA 1
ATOM 738 C C . THR A 1 95 ? -5.923 6.082 2.104 1.00 98.50 95 THR A C 1
ATOM 740 O O . THR A 1 95 ? -4.937 6.314 1.410 1.00 98.50 95 THR A O 1
ATOM 743 N N . ALA A 1 96 ? -7.120 6.621 1.852 1.00 97.69 96 ALA A N 1
ATOM 744 C CA . ALA A 1 96 ? -7.360 7.501 0.712 1.00 97.69 96 ALA A CA 1
ATOM 745 C C . ALA A 1 96 ? -6.498 8.774 0.773 1.00 97.69 96 ALA A C 1
ATOM 747 O O . ALA A 1 96 ? -5.918 9.164 -0.240 1.00 97.69 96 ALA A O 1
ATOM 748 N N . LEU A 1 97 ? -6.364 9.381 1.957 1.00 97.81 97 LEU A N 1
ATOM 749 C CA . LEU A 1 97 ? -5.518 10.561 2.163 1.00 97.81 97 LEU A CA 1
ATOM 750 C C . LEU A 1 97 ? -4.041 10.260 1.886 1.00 97.81 97 LEU A C 1
ATOM 752 O O . LEU A 1 97 ? -3.413 10.953 1.091 1.00 97.81 97 LEU A O 1
ATOM 756 N N . VAL A 1 98 ? -3.498 9.196 2.482 1.00 97.75 98 VAL A N 1
ATOM 757 C CA . VAL A 1 98 ? -2.078 8.841 2.329 1.00 97.75 98 VAL A CA 1
ATOM 758 C C . VAL A 1 98 ? -1.753 8.422 0.893 1.00 97.75 98 VAL A C 1
ATOM 760 O O . VAL A 1 98 ? -0.728 8.835 0.356 1.00 97.75 98 VAL A O 1
ATOM 763 N N . VAL A 1 99 ? -2.631 7.656 0.237 1.00 98.00 99 VAL A N 1
ATOM 764 C CA . VAL A 1 99 ? -2.465 7.312 -1.186 1.00 98.00 99 VAL A CA 1
ATOM 765 C C . VAL A 1 99 ? -2.479 8.573 -2.047 1.00 98.00 99 VAL A C 1
ATOM 767 O O . VAL A 1 99 ? -1.644 8.703 -2.937 1.00 98.00 99 VAL A O 1
ATOM 770 N N . SER A 1 100 ? -3.378 9.520 -1.770 1.00 96.38 100 SER A N 1
ATOM 771 C CA . SER A 1 100 ? -3.434 10.782 -2.516 1.00 96.38 100 SER A CA 1
ATOM 772 C C . SER A 1 100 ? -2.139 11.583 -2.362 1.00 96.38 100 SER A C 1
ATOM 774 O O . SER A 1 100 ? -1.573 12.006 -3.370 1.00 96.38 100 SER A O 1
ATOM 776 N N . TYR A 1 101 ? -1.620 11.698 -1.135 1.00 95.62 101 TYR A N 1
ATOM 777 C CA . TYR A 1 101 ? -0.332 12.343 -0.862 1.00 95.62 101 TYR A CA 1
ATOM 778 C C . TYR A 1 101 ? 0.820 11.650 -1.610 1.00 95.62 101 TYR A C 1
ATOM 780 O O . TYR A 1 101 ? 1.577 12.303 -2.323 1.00 95.62 101 TYR A O 1
ATOM 788 N N . PHE A 1 102 ? 0.932 10.318 -1.545 1.00 92.50 102 PHE A N 1
ATOM 789 C CA . PHE A 1 102 ? 2.013 9.585 -2.224 1.00 92.50 102 PHE A CA 1
ATOM 790 C C . PHE A 1 102 ? 1.950 9.647 -3.750 1.00 92.50 102 PHE A C 1
ATOM 792 O O . PHE A 1 102 ? 2.988 9.627 -4.415 1.00 92.50 102 PHE A O 1
ATOM 799 N N . VAL A 1 103 ? 0.750 9.686 -4.322 1.00 95.31 103 VAL A N 1
ATOM 800 C CA . VAL A 1 103 ? 0.575 9.649 -5.776 1.00 95.31 103 VAL A CA 1
ATOM 801 C C . VAL A 1 103 ? 0.686 11.044 -6.389 1.00 95.31 103 VAL A C 1
ATOM 803 O O . VAL A 1 103 ? 1.307 11.186 -7.447 1.00 95.31 103 VAL A O 1
ATOM 806 N N . PHE A 1 104 ? 0.100 12.055 -5.743 1.00 93.75 104 PHE A N 1
ATOM 807 C CA . PHE A 1 104 ? -0.049 13.405 -6.295 1.00 93.75 104 PHE A CA 1
ATOM 808 C C . PHE A 1 104 ? 0.811 14.468 -5.601 1.00 93.75 104 PHE A C 1
ATOM 810 O O . PHE A 1 104 ? 0.962 15.552 -6.156 1.00 93.75 104 PHE A O 1
ATOM 817 N N . GLY A 1 105 ? 1.401 14.174 -4.439 1.00 85.06 105 GLY A N 1
ATOM 818 C CA . GLY A 1 105 ? 2.209 15.132 -3.676 1.00 85.06 105 GLY A CA 1
ATOM 819 C C . GLY A 1 105 ? 1.399 16.242 -2.997 1.00 85.06 105 GLY A C 1
ATOM 820 O O . GLY A 1 105 ? 1.956 17.305 -2.738 1.00 85.06 105 GLY A O 1
ATOM 821 N N . LEU A 1 106 ? 0.100 16.007 -2.769 1.00 69.81 106 LEU A N 1
ATOM 822 C CA . LEU A 1 106 ? -0.851 16.918 -2.116 1.00 69.81 106 LEU A CA 1
ATOM 823 C C . LEU A 1 106 ? -0.856 16.750 -0.602 1.00 69.81 106 LEU A C 1
ATOM 825 O O . LEU A 1 106 ? -1.132 15.604 -0.187 1.00 69.81 106 LEU A O 1
#

Secondary structure (DSSP, 8-state):
-HHHHHHHHHHHHHHHHHHHHHHHHHHSSS-HHHHHHHHHHT---HHHHHHHHHHHHHHHHHHHHHHHHHHHHHTT---SHHHHHHHHHHHHHHHHHHHHHHHH--

pLDDT: mean 96.38, std 3.37, range [69.81, 98.75]